Protein AF-A0A2V8NQI2-F1 (afdb_monomer_lite)

Sequence (48 aa):
MLSVGLYRVEPGSVSVASSYNLRSSDSRYFGPVRLNNIKSRLRPLWVD

Foldseek 3Di:
DDDDDDDDADPQWDFDDDPPDPPDPGCSPVNIDGNVPDPDDDDDDDDD

Structure (mmCIF, N/CA/C/O backbone):
data_AF-A0A2V8NQI2-F1
#
_entry.id   AF-A0A2V8NQI2-F1
#
loop_
_atom_site.group_PDB
_atom_site.id
_atom_site.type_symbol
_atom_site.label_atom_id
_atom_site.label_alt_id
_atom_site.label_comp_id
_atom_site.label_asym_id
_atom_site.label_entity_id
_atom_site.label_seq_id
_atom_site.pdbx_PDB_ins_code
_atom_site.Cartn_x
_atom_site.Cartn_y
_atom_site.Cartn_z
_atom_site.occupancy
_atom_site.B_iso_or_equiv
_atom_site.auth_seq_id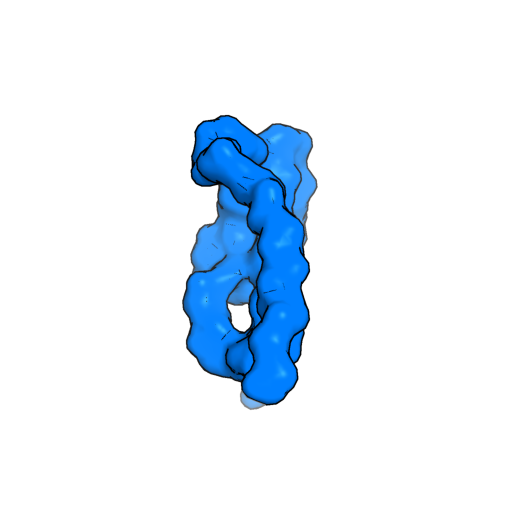
_atom_site.auth_comp_id
_atom_site.auth_asym_id
_atom_site.auth_atom_id
_atom_site.pdbx_PDB_model_num
ATOM 1 N N . MET A 1 1 ? 14.055 10.231 -17.284 1.00 43.19 1 MET A N 1
ATOM 2 C CA . MET A 1 1 ? 14.303 9.807 -15.890 1.00 43.19 1 MET A CA 1
ATOM 3 C C . MET A 1 1 ? 13.100 10.273 -15.083 1.00 43.19 1 MET A C 1
ATOM 5 O O . MET A 1 1 ? 12.870 11.473 -15.049 1.00 43.19 1 MET A O 1
ATOM 9 N N . LEU A 1 2 ? 12.251 9.369 -14.582 1.00 55.75 2 LEU A N 1
ATOM 10 C CA . LEU A 1 2 ? 11.114 9.776 -13.743 1.00 55.75 2 LEU A CA 1
ATOM 11 C C . LEU A 1 2 ? 11.686 10.389 -12.458 1.00 55.75 2 LEU A C 1
ATOM 13 O O . LEU A 1 2 ? 12.471 9.738 -11.772 1.00 55.75 2 LEU A O 1
ATOM 17 N N . SER A 1 3 ? 11.360 11.647 -12.171 1.00 62.03 3 SER A N 1
ATOM 18 C CA . SER A 1 3 ? 11.735 12.293 -10.913 1.00 62.03 3 SER A CA 1
ATOM 19 C C . SER A 1 3 ? 11.012 11.609 -9.753 1.00 62.03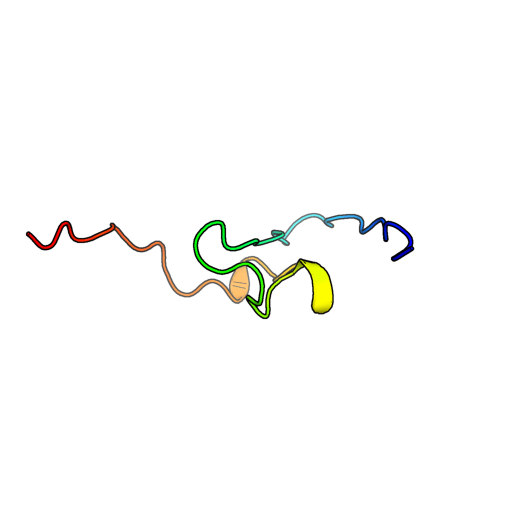 3 SER A C 1
ATOM 21 O O . SER A 1 3 ? 9.810 11.355 -9.843 1.00 62.03 3 SER A O 1
ATOM 23 N N . VAL A 1 4 ? 11.722 11.327 -8.660 1.00 76.00 4 VAL A N 1
ATOM 24 C CA . VAL A 1 4 ? 11.106 10.814 -7.430 1.00 76.00 4 VAL A CA 1
ATOM 25 C C . VAL A 1 4 ? 10.195 11.893 -6.845 1.00 76.00 4 VAL A C 1
ATOM 27 O O . VAL A 1 4 ? 10.645 12.999 -6.557 1.00 76.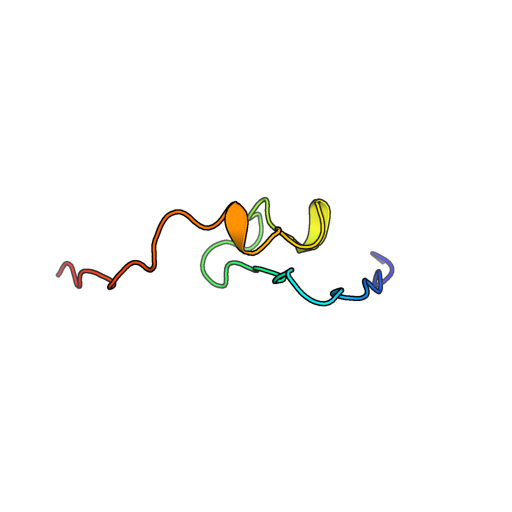00 4 VAL A O 1
ATOM 30 N N . GLY A 1 5 ? 8.915 11.567 -6.672 1.00 79.12 5 GLY A N 1
ATOM 31 C CA . GLY A 1 5 ? 7.978 12.381 -5.904 1.00 79.12 5 GLY A CA 1
ATOM 32 C C . GLY A 1 5 ? 8.040 12.009 -4.424 1.00 79.12 5 GLY A C 1
ATOM 33 O O . GLY A 1 5 ? 8.042 10.827 -4.083 1.00 79.12 5 GLY A O 1
ATOM 34 N N . LEU A 1 6 ? 8.078 13.011 -3.546 1.00 85.31 6 LEU A N 1
ATOM 35 C CA . LEU A 1 6 ? 7.937 12.821 -2.104 1.00 85.31 6 LEU A CA 1
ATOM 36 C C . LEU A 1 6 ? 6.505 13.160 -1.692 1.00 85.31 6 LEU A C 1
ATOM 38 O O . LEU A 1 6 ? 5.996 14.225 -2.030 1.00 85.31 6 LEU A O 1
ATOM 42 N N . TYR A 1 7 ? 5.877 12.263 -0.936 1.00 84.62 7 TYR A N 1
ATOM 43 C CA . TYR A 1 7 ? 4.564 12.482 -0.335 1.00 84.62 7 TYR A CA 1
ATOM 44 C C . TYR A 1 7 ? 4.639 12.253 1.170 1.00 84.62 7 TYR A C 1
ATOM 46 O O . TYR A 1 7 ? 5.153 11.231 1.628 1.00 84.62 7 TYR A O 1
ATOM 54 N N . ARG A 1 8 ? 4.095 13.197 1.943 1.00 91.31 8 ARG A N 1
ATOM 55 C CA . ARG A 1 8 ? 3.934 13.052 3.390 1.00 91.31 8 ARG A CA 1
ATOM 56 C C . ARG A 1 8 ? 2.657 12.267 3.681 1.00 91.31 8 ARG A C 1
ATOM 58 O O . ARG A 1 8 ? 1.596 12.580 3.148 1.00 91.31 8 ARG A O 1
ATOM 65 N N . VAL A 1 9 ? 2.767 11.238 4.519 1.00 95.81 9 VAL A N 1
ATOM 66 C CA . VAL A 1 9 ? 1.606 10.505 5.035 1.00 95.81 9 VAL A CA 1
ATOM 67 C C . VAL A 1 9 ? 1.144 11.203 6.307 1.00 95.81 9 VAL A C 1
ATOM 69 O O . VAL A 1 9 ? 1.843 11.182 7.318 1.00 95.81 9 VAL A O 1
ATOM 72 N N . GLU A 1 10 ? -0.015 11.848 6.238 1.00 96.12 10 GLU A N 1
ATOM 73 C CA . GLU A 1 10 ? -0.609 12.521 7.392 1.00 96.12 10 GLU A CA 1
ATOM 74 C C . GLU A 1 10 ? -1.210 11.518 8.393 1.00 96.12 10 GLU A C 1
ATOM 76 O O . GLU A 1 10 ? -1.636 10.424 7.993 1.00 96.12 10 GLU A O 1
ATOM 81 N N . PRO A 1 11 ? -1.304 11.877 9.688 1.00 98.00 11 PRO A N 1
ATOM 82 C CA . PRO A 1 11 ? -2.013 11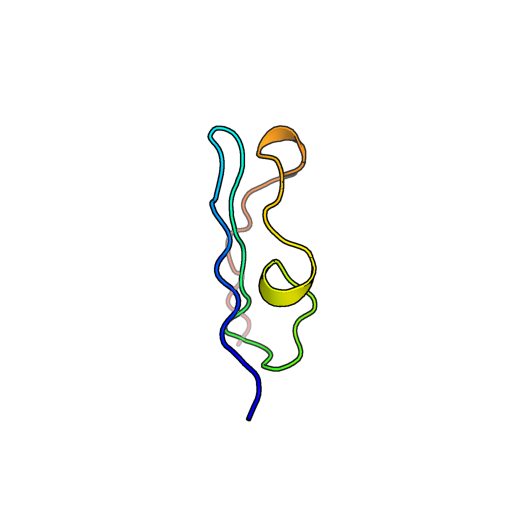.075 10.679 1.00 98.00 11 PRO A CA 1
ATOM 83 C C . PRO A 1 11 ? -3.427 10.697 10.212 1.00 98.00 11 PRO A C 1
ATOM 85 O O . PRO A 1 11 ? -4.147 11.504 9.625 1.00 98.00 11 PRO A O 1
ATOM 88 N N . GLY A 1 12 ? -3.835 9.451 10.463 1.00 98.06 12 GLY A N 1
ATOM 89 C CA . GLY A 1 12 ? -5.131 8.940 10.003 1.00 98.06 12 GLY A CA 1
ATOM 90 C C . GLY A 1 12 ? -5.160 8.506 8.532 1.00 98.06 12 GLY A C 1
ATOM 91 O O . GLY A 1 12 ? -6.237 8.208 8.009 1.00 98.06 12 GLY A O 1
ATOM 92 N N . SER A 1 13 ? -4.001 8.427 7.875 1.00 97.75 13 SER A N 1
ATOM 93 C CA . SER A 1 13 ? -3.848 7.885 6.522 1.00 97.75 13 SER A CA 1
ATOM 94 C C . SER A 1 13 ? -2.766 6.805 6.453 1.00 97.75 13 SER A C 1
ATOM 96 O O . SER A 1 13 ? -1.917 6.691 7.335 1.00 97.75 13 SER A O 1
ATOM 98 N N . VAL A 1 14 ? -2.792 6.010 5.386 1.00 96.88 14 VAL A N 1
ATOM 99 C CA . VAL A 1 14 ? -1.796 4.980 5.080 1.00 96.88 14 VAL A CA 1
ATOM 100 C C . VAL A 1 14 ? -1.435 5.022 3.597 1.00 96.88 14 VAL A C 1
ATOM 102 O O . VAL A 1 14 ? -2.300 5.220 2.747 1.00 96.88 14 VAL A O 1
ATOM 105 N N . SER A 1 15 ? -0.154 4.845 3.275 1.00 95.75 15 SER A N 1
ATOM 106 C CA . SER A 1 15 ? 0.299 4.650 1.893 1.00 95.75 15 SER A CA 1
ATOM 107 C C . SER A 1 15 ? 0.350 3.156 1.582 1.00 95.75 15 SER A C 1
ATOM 109 O O . SER A 1 15 ? 0.874 2.383 2.384 1.00 95.75 15 SER A O 1
ATOM 111 N N . VAL A 1 16 ? -0.196 2.744 0.437 1.00 94.94 16 VAL A N 1
ATOM 112 C CA . VAL A 1 16 ? -0.208 1.343 -0.005 1.00 94.94 16 VAL A CA 1
ATOM 113 C C . VAL A 1 16 ? 0.511 1.193 -1.341 1.00 94.94 16 VAL A C 1
ATOM 115 O O . VAL A 1 16 ? 0.317 1.987 -2.259 1.00 94.94 16 VAL A O 1
ATOM 118 N N . ALA A 1 17 ? 1.332 0.153 -1.461 1.00 94.06 17 ALA A N 1
ATOM 119 C CA . ALA A 1 17 ? 2.028 -0.183 -2.696 1.00 94.06 17 ALA A CA 1
ATOM 120 C C . ALA A 1 17 ? 1.999 -1.696 -2.907 1.00 94.06 17 ALA A C 1
ATOM 122 O O . ALA A 1 17 ? 2.340 -2.460 -2.002 1.00 94.06 17 ALA A O 1
ATOM 123 N N . SER A 1 18 ? 1.585 -2.132 -4.097 1.00 92.38 18 SER A N 1
ATOM 124 C CA . SER A 1 18 ? 1.611 -3.552 -4.448 1.00 92.38 18 SER A CA 1
ATOM 125 C C . SER A 1 18 ? 3.027 -3.988 -4.814 1.00 92.38 18 SER A C 1
ATOM 127 O O . SER A 1 18 ? 3.662 -3.383 -5.681 1.00 92.38 18 SER A O 1
ATOM 129 N N . SER A 1 19 ? 3.492 -5.075 -4.198 1.00 89.94 19 SER A N 1
ATOM 130 C CA . SER A 1 19 ? 4.723 -5.774 -4.584 1.00 89.94 19 SER A CA 1
ATOM 131 C C . SER A 1 19 ? 4.516 -6.780 -5.723 1.00 89.94 19 SER A C 1
ATOM 133 O O . SER A 1 19 ? 5.492 -7.273 -6.277 1.00 89.94 19 SER A O 1
ATOM 135 N N . TYR A 1 20 ? 3.265 -7.086 -6.087 1.00 87.94 20 TYR A N 1
ATOM 136 C CA . TYR A 1 20 ? 2.934 -8.152 -7.039 1.00 87.94 20 TYR A CA 1
ATOM 137 C C . TYR A 1 20 ? 2.871 -7.675 -8.498 1.00 87.94 20 TYR A C 1
ATOM 139 O O . TYR A 1 20 ? 3.145 -8.440 -9.416 1.00 87.94 20 TYR A O 1
ATOM 147 N N . ASN A 1 21 ? 2.515 -6.407 -8.735 1.00 90.69 21 ASN A N 1
ATOM 148 C CA . ASN A 1 21 ? 2.401 -5.851 -10.085 1.00 90.69 21 ASN A CA 1
ATOM 149 C C . ASN A 1 21 ? 3.099 -4.488 -10.182 1.00 90.69 21 ASN A C 1
ATOM 151 O O . ASN A 1 21 ? 2.703 -3.518 -9.530 1.00 90.69 21 ASN A O 1
ATOM 155 N N . LEU A 1 22 ? 4.106 -4.398 -11.056 1.00 88.88 22 LEU A N 1
ATOM 156 C CA . LEU A 1 22 ? 4.864 -3.168 -11.310 1.00 88.88 22 LEU A CA 1
ATOM 157 C C . LEU A 1 22 ? 4.001 -2.021 -11.863 1.00 88.88 22 LEU A C 1
ATOM 159 O O . LEU A 1 22 ? 4.359 -0.863 -11.676 1.00 88.88 22 LEU A O 1
ATOM 163 N N . ARG A 1 23 ? 2.868 -2.325 -12.508 1.00 91.31 23 ARG A N 1
ATOM 164 C CA . ARG A 1 23 ? 1.904 -1.352 -13.058 1.00 91.31 23 ARG A CA 1
ATOM 165 C C . 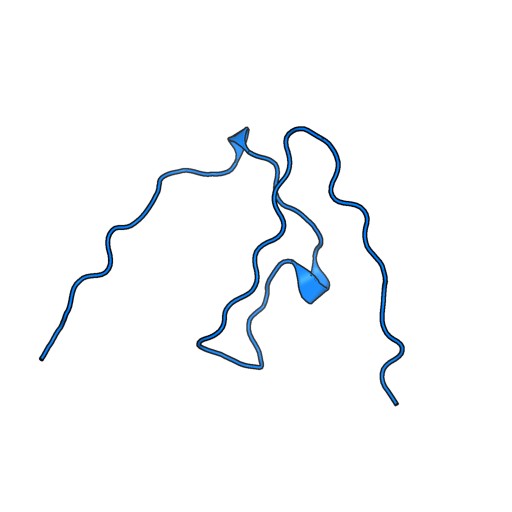ARG A 1 23 ? 0.674 -1.155 -12.165 1.00 91.31 23 ARG A C 1
ATOM 167 O O . ARG A 1 23 ? -0.366 -0.712 -12.641 1.00 91.31 23 ARG A O 1
ATOM 174 N N . SER A 1 24 ? 0.768 -1.525 -10.890 1.00 94.19 24 SER A N 1
ATOM 175 C CA . SER A 1 24 ? -0.318 -1.354 -9.924 1.00 94.19 24 SER A CA 1
ATOM 176 C C . SER A 1 24 ? -0.716 0.117 -9.768 1.00 94.19 24 SER A C 1
ATOM 178 O O . SER A 1 24 ? 0.123 0.981 -9.524 1.00 94.19 24 SER A O 1
ATOM 180 N N . SER A 1 25 ? -2.015 0.385 -9.875 1.00 94.31 25 SER A N 1
ATOM 181 C CA . SER A 1 25 ? -2.626 1.692 -9.635 1.00 94.31 25 SER A CA 1
ATOM 182 C C . SER A 1 25 ? -2.849 1.905 -8.134 1.00 94.31 25 SER A C 1
ATOM 184 O O . SER A 1 25 ? -3.920 1.610 -7.612 1.00 94.31 25 SER A O 1
ATOM 186 N N . ASP A 1 26 ? -1.821 2.380 -7.431 1.00 94.62 26 ASP A N 1
ATOM 187 C CA . ASP A 1 26 ? -1.813 2.517 -5.968 1.00 94.62 26 ASP A CA 1
ATOM 188 C C . ASP A 1 26 ? -1.300 3.891 -5.485 1.00 94.62 26 ASP A C 1
ATOM 190 O O . ASP A 1 26 ? -1.279 4.865 -6.248 1.00 94.62 26 ASP A O 1
ATOM 194 N N . SER A 1 27 ? -0.921 4.012 -4.205 1.00 95.06 27 SER A N 1
ATOM 195 C CA . SER A 1 27 ? -0.560 5.297 -3.587 1.00 95.06 27 SER A CA 1
ATOM 196 C C . SER A 1 27 ? 0.644 5.982 -4.226 1.00 95.06 27 SER A C 1
ATOM 198 O O . SER A 1 27 ? 0.821 7.182 -4.028 1.00 95.06 27 SER A O 1
ATOM 200 N N . ARG A 1 28 ? 1.438 5.273 -5.036 1.00 91.38 28 ARG A N 1
ATOM 201 C CA . ARG A 1 28 ? 2.511 5.884 -5.834 1.00 91.38 28 ARG A CA 1
ATOM 202 C C . ARG A 1 28 ? 1.988 6.895 -6.859 1.00 91.38 28 ARG A C 1
ATOM 204 O O . ARG A 1 28 ? 2.727 7.799 -7.227 1.00 91.38 28 ARG A O 1
ATOM 211 N N . TYR A 1 29 ? 0.736 6.750 -7.298 1.00 90.94 29 TYR A N 1
ATOM 212 C CA . TYR A 1 29 ? 0.096 7.629 -8.281 1.00 90.94 29 TYR A CA 1
ATOM 213 C C . TYR A 1 29 ? -0.997 8.513 -7.671 1.00 90.94 29 TYR A C 1
ATOM 215 O O . TYR A 1 29 ? -1.152 9.657 -8.087 1.00 90.94 29 TYR A O 1
ATOM 223 N N . PHE A 1 30 ? -1.746 7.997 -6.689 1.00 91.81 30 PHE A N 1
ATOM 224 C CA . PHE A 1 30 ? -2.931 8.675 -6.136 1.00 91.81 30 PHE A CA 1
ATOM 225 C C . PHE A 1 30 ? -2.752 9.193 -4.703 1.00 91.81 30 PHE A C 1
ATOM 227 O O . PHE A 1 30 ? -3.644 9.852 -4.171 1.00 91.81 30 PHE A O 1
ATOM 234 N N . GLY A 1 31 ? -1.610 8.910 -4.074 1.00 92.50 31 GLY A N 1
ATOM 235 C CA . GLY A 1 31 ? -1.328 9.295 -2.696 1.00 92.50 31 GLY A CA 1
ATOM 236 C C . GLY A 1 31 ? -1.968 8.384 -1.632 1.00 92.50 31 GLY A C 1
ATOM 237 O O . GLY A 1 31 ? -2.506 7.315 -1.941 1.00 92.50 31 GLY A O 1
ATOM 238 N N . PRO A 1 32 ? -1.854 8.761 -0.346 1.00 95.31 32 PRO A N 1
ATOM 239 C CA . PRO A 1 32 ? -2.320 7.953 0.781 1.00 95.31 32 PRO A CA 1
ATOM 240 C C . PRO A 1 32 ? -3.848 7.819 0.867 1.00 95.31 32 PRO A C 1
ATOM 242 O O . PRO A 1 32 ? -4.601 8.706 0.469 1.00 95.31 32 PRO A O 1
ATOM 245 N N . VAL A 1 33 ? -4.308 6.726 1.473 1.00 95.56 33 VAL A N 1
ATOM 246 C CA . VAL A 1 33 ? -5.723 6.424 1.730 1.00 95.56 33 VAL A CA 1
ATOM 247 C C . VAL A 1 33 ? -6.053 6.707 3.197 1.00 95.56 33 VAL A C 1
ATOM 249 O O . VAL A 1 33 ? -5.273 6.363 4.083 1.00 95.56 33 VAL A O 1
ATOM 252 N N . ARG A 1 34 ? -7.222 7.295 3.486 1.00 97.12 34 ARG A N 1
ATOM 253 C CA . ARG A 1 34 ? -7.692 7.482 4.872 1.00 97.12 34 ARG A CA 1
ATOM 254 C C . ARG A 1 34 ? -7.989 6.141 5.537 1.00 97.12 34 ARG A C 1
ATOM 256 O O . ARG A 1 34 ? -8.612 5.281 4.918 1.00 97.12 34 ARG A O 1
ATOM 263 N N . LEU A 1 35 ? -7.646 5.995 6.817 1.00 97.69 35 LEU A N 1
ATOM 264 C CA . LEU A 1 35 ? -7.888 4.755 7.567 1.00 97.69 35 LEU A CA 1
ATOM 265 C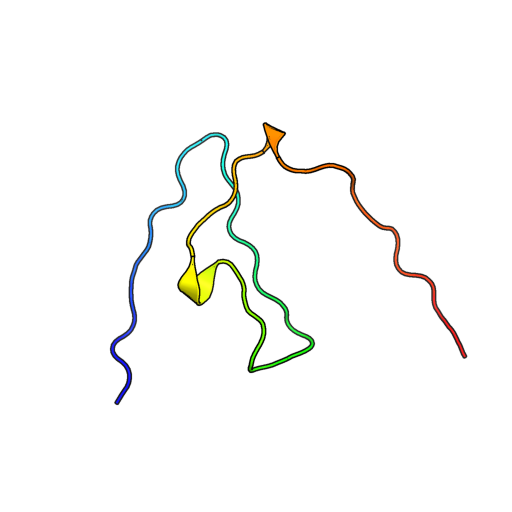 C . LEU A 1 35 ? -9.369 4.344 7.565 1.00 97.69 35 LEU A C 1
ATOM 267 O O . LEU A 1 35 ? -9.669 3.166 7.412 1.00 97.69 35 LEU A O 1
ATOM 271 N N . ASN A 1 36 ? -10.294 5.307 7.617 1.00 97.69 36 ASN A N 1
ATOM 272 C CA . ASN A 1 36 ? -11.740 5.043 7.590 1.00 97.69 36 ASN A CA 1
ATOM 273 C C . ASN A 1 36 ? -12.252 4.493 6.244 1.00 97.69 36 ASN A C 1
ATOM 275 O O . ASN A 1 36 ? -13.375 4.004 6.178 1.00 97.69 36 ASN A O 1
ATOM 279 N N . ASN A 1 37 ? -11.448 4.560 5.178 1.00 97.19 37 ASN A N 1
ATOM 280 C CA . ASN A 1 37 ? -11.779 3.950 3.888 1.00 97.19 37 ASN A CA 1
ATOM 281 C C . ASN A 1 37 ? -11.310 2.485 3.801 1.00 97.19 37 ASN A C 1
ATOM 283 O O . ASN A 1 37 ? -11.646 1.794 2.836 1.00 97.19 37 ASN A O 1
ATOM 287 N N . ILE A 1 38 ? -10.534 1.993 4.777 1.00 96.12 38 ILE A N 1
ATOM 288 C CA . ILE A 1 38 ? -10.134 0.586 4.836 1.00 96.12 38 ILE A CA 1
ATOM 289 C C . ILE A 1 38 ? -11.332 -0.244 5.288 1.00 96.12 38 ILE A C 1
ATOM 291 O O . ILE A 1 38 ? -11.829 -0.096 6.399 1.00 96.12 38 ILE A O 1
ATOM 295 N N . LYS A 1 39 ? -11.767 -1.162 4.424 1.00 96.56 39 LYS A N 1
ATOM 296 C CA . LYS A 1 39 ? -12.912 -2.037 4.706 1.00 96.56 39 LYS A CA 1
ATOM 297 C C . LYS A 1 39 ? -12.552 -3.201 5.626 1.00 96.56 39 LYS A C 1
ATOM 299 O O . LYS A 1 39 ? -13.320 -3.549 6.513 1.00 96.56 39 LYS A O 1
ATOM 304 N N . SER A 1 40 ? -11.416 -3.850 5.379 1.00 95.62 40 SER A N 1
ATOM 305 C CA . SER A 1 40 ? -10.968 -5.018 6.142 1.00 95.62 40 SER A CA 1
ATOM 306 C C . SER A 1 40 ? -9.495 -5.332 5.872 1.00 95.62 40 SER A C 1
ATOM 308 O O . SER A 1 40 ? -8.909 -4.851 4.900 1.00 95.62 40 SER A O 1
ATOM 310 N N . ARG A 1 41 ? -8.899 -6.166 6.732 1.00 92.88 41 ARG A N 1
ATOM 311 C CA . ARG A 1 41 ? -7.592 -6.792 6.506 1.00 92.88 41 ARG A CA 1
ATOM 312 C C . ARG A 1 41 ? -7.806 -8.210 5.987 1.00 92.88 41 ARG A C 1
ATOM 314 O O . ARG A 1 41 ? -8.415 -9.029 6.671 1.00 92.88 41 ARG A O 1
ATOM 321 N N . LEU A 1 42 ? -7.264 -8.502 4.808 1.00 91.50 42 LEU A N 1
ATOM 322 C CA . LEU A 1 42 ? -7.346 -9.832 4.211 1.00 91.50 42 LEU A CA 1
ATOM 323 C C . LEU A 1 42 ? -6.289 -10.766 4.814 1.00 91.50 42 LEU A C 1
ATOM 325 O O . LEU A 1 42 ? -5.166 -10.349 5.108 1.00 91.50 42 LEU A O 1
ATOM 329 N N . ARG A 1 43 ? -6.653 -12.039 4.991 1.00 92.12 43 ARG A N 1
ATOM 330 C CA . ARG A 1 43 ? -5.699 -13.128 5.222 1.00 92.12 43 ARG A CA 1
ATOM 331 C C . ARG A 1 43 ? -5.456 -13.801 3.870 1.00 92.12 43 ARG A C 1
ATOM 333 O O . ARG A 1 43 ? -6.441 -14.187 3.243 1.00 92.12 43 ARG A O 1
ATOM 340 N N . PRO A 1 44 ? -4.205 -13.887 3.393 1.00 86.81 44 PRO A N 1
ATOM 341 C CA . PRO A 1 44 ? -3.927 -14.531 2.118 1.00 86.81 44 PRO A CA 1
ATOM 342 C C . PRO A 1 44 ? -4.362 -15.997 2.174 1.00 86.81 44 PRO A C 1
ATOM 344 O O . PRO A 1 44 ? -4.125 -16.679 3.173 1.00 86.81 44 PRO A O 1
ATOM 347 N N . LEU A 1 45 ? -5.010 -16.451 1.104 1.00 88.00 45 LEU A N 1
ATOM 348 C CA . LEU A 1 45 ? -5.293 -17.860 0.883 1.00 88.00 45 LEU A CA 1
ATOM 349 C C . LEU A 1 45 ? -4.147 -18.425 0.048 1.00 88.00 45 LEU A C 1
ATOM 351 O O . LEU A 1 45 ? -3.881 -17.926 -1.045 1.00 88.00 45 LEU A O 1
ATOM 355 N N . TRP A 1 46 ? -3.468 -19.435 0.578 1.00 82.50 46 TRP A N 1
ATOM 356 C CA . TRP A 1 46 ? -2.543 -20.233 -0.213 1.00 82.50 46 TRP A CA 1
ATOM 357 C C . TRP A 1 46 ? -3.381 -21.136 -1.113 1.00 82.50 46 TRP A C 1
ATOM 359 O O . TRP A 1 46 ? -4.260 -21.845 -0.623 1.00 82.50 46 TRP A O 1
ATOM 369 N N . VAL A 1 47 ? -3.164 -21.027 -2.418 1.00 79.88 47 VAL A N 1
ATOM 370 C CA . VAL A 1 47 ? -3.753 -21.911 -3.421 1.00 79.88 47 VAL A CA 1
ATOM 371 C C . VAL A 1 47 ? -2.592 -22.613 -4.110 1.00 79.88 47 VAL A C 1
ATOM 373 O O . VAL A 1 47 ? -1.654 -21.939 -4.542 1.00 79.88 47 VAL A O 1
ATOM 376 N N . ASP A 1 48 ? -2.636 -23.942 -4.083 1.00 68.19 48 ASP A N 1
ATOM 377 C CA . ASP A 1 48 ? -1.616 -24.828 -4.649 1.00 68.19 48 ASP A CA 1
ATOM 378 C C . ASP A 1 48 ? -1.634 -24.814 -6.187 1.00 68.19 48 ASP A C 1
ATOM 380 O O . ASP A 1 48 ? -2.737 -24.658 -6.770 1.00 68.19 48 ASP A O 1
#

Radius of gyration: 13.51 Å; chains: 1; bounding box: 27×38×27 Å

pLDDT: mean 89.2, std 11.21, range [43.19, 98.06]

Secondary structure (DSSP, 8-state):
-PPPPP----TTEE----SS-TT--SHHHH-PEEGGG---PPPPPP--